Protein AF-A0A7J2I4Y6-F1 (afdb_monomer)

Solvent-accessible surface area (backbone atoms only — not comparable to full-atom values): 5115 Å² total; per-residue (Å²): 132,60,70,68,55,53,54,50,52,51,54,52,38,56,51,42,45,75,71,65,34,72,42,65,44,83,43,50,32,88,75,59,84,79,59,66,62,57,59,50,40,44,70,76,69,38,100,62,53,72,76,50,78,75,26,74,85,68,33,78,50,58,68,53,49,49,55,59,40,66,77,44,70,62,42,81,48,74,42,64,85,89,120

Radius of gyration: 16.35 Å; Cα contacts (8 Å, |Δi|>4): 75; chains: 1; bounding box: 33×32×35 Å

Sequence (83 aa):
MDERLKRLVSKLSSHALSRGASSAKLIRTEDVTVGHWVRLKCMYGCDDYGKYFTCPPYTPTPEQTRKILDEYRHAMLFEFRDI

pLDDT: mean 94.98, std 4.88, range [64.25, 98.12]

Foldseek 3Di:
DDPVVVVVQVVVQVVLVVVQFPGKDKDFLVVDDLDQVVLVCLCPVDPCAPVDCCHPPNNDHSVRVNVVSVVDTIDMDTHHDPD

Mean predicted aligned error: 3.85 Å

Secondary structure (DSSP, 8-state):
--HHHHHHHHHHHHHHHHTT-SEEEEEEGGGS---HHHHHHHHHS-TTTTSSTTSTTTSPPHHHHHHHHHT-SEEEEEE-S--

Structure (mmCIF, N/CA/C/O backbone):
data_AF-A0A7J2I4Y6-F1
#
_entry.id   AF-A0A7J2I4Y6-F1
#
loop_
_atom_site.group_PDB
_atom_site.id
_atom_site.type_symbol
_atom_site.label_atom_id
_atom_site.label_alt_id
_atom_site.label_comp_id
_atom_site.label_asym_id
_atom_site.label_entity_id
_atom_site.label_seq_id
_atom_site.pdbx_PDB_ins_code
_atom_site.Cartn_x
_atom_site.Cartn_y
_atom_site.Cartn_z
_atom_site.occupancy
_atom_site.B_iso_or_equiv
_atom_site.auth_seq_id
_atom_site.auth_comp_id
_atom_site.auth_asym_id
_atom_site.auth_atom_id
_atom_site.pdbx_PDB_model_num
ATOM 1 N N . MET A 1 1 ? -14.475 -16.090 9.382 1.00 71.44 1 MET A N 1
ATOM 2 C CA . MET A 1 1 ? -13.347 -15.198 9.737 1.00 71.44 1 MET A CA 1
ATOM 3 C C . MET A 1 1 ? -12.875 -15.570 11.134 1.00 71.44 1 MET A C 1
ATOM 5 O O . MET A 1 1 ? -13.717 -15.597 12.022 1.00 71.44 1 MET A O 1
ATOM 9 N N . ASP A 1 2 ? -11.594 -15.924 11.286 1.00 88.81 2 ASP A N 1
ATOM 10 C CA . ASP A 1 2 ? -10.972 -16.390 12.542 1.00 88.81 2 ASP A CA 1
ATOM 11 C C . ASP A 1 2 ? -11.165 -15.373 13.685 1.00 88.81 2 ASP A C 1
ATOM 13 O O . ASP A 1 2 ? -10.973 -14.169 13.501 1.00 88.81 2 ASP A O 1
ATOM 17 N N . GLU A 1 3 ? -11.546 -15.857 14.865 1.00 92.56 3 GLU A N 1
ATOM 18 C CA . GLU A 1 3 ? -11.788 -15.047 16.061 1.00 92.56 3 GLU A CA 1
ATOM 19 C C . GLU A 1 3 ? -10.518 -14.322 16.534 1.00 92.56 3 GLU A C 1
ATOM 21 O O . GLU A 1 3 ? -10.562 -13.164 16.965 1.00 92.56 3 GLU A O 1
ATOM 26 N N . ARG A 1 4 ? -9.346 -14.946 16.356 1.00 94.31 4 ARG A N 1
ATOM 27 C CA . ARG A 1 4 ? -8.052 -14.307 16.629 1.00 94.31 4 ARG A CA 1
ATOM 28 C C . ARG A 1 4 ? -7.812 -13.117 15.703 1.00 94.31 4 ARG A C 1
ATOM 30 O O . ARG A 1 4 ? -7.333 -12.078 16.166 1.00 94.31 4 ARG A O 1
ATOM 37 N N . LEU A 1 5 ? -8.144 -13.262 14.419 1.00 93.69 5 LEU A N 1
ATOM 38 C CA . LEU A 1 5 ? -7.982 -12.203 13.424 1.00 93.69 5 LEU A CA 1
ATOM 39 C C . LEU A 1 5 ? -8.891 -11.015 13.747 1.00 93.69 5 LEU A C 1
ATOM 41 O O . LEU A 1 5 ? -8.410 -9.886 13.760 1.00 93.69 5 LEU A O 1
ATOM 45 N N . LYS A 1 6 ? -10.162 -11.253 14.098 1.00 95.62 6 LYS A N 1
ATOM 46 C CA . LYS A 1 6 ? -11.086 -10.178 14.508 1.00 95.62 6 LYS A CA 1
ATOM 47 C C . LYS A 1 6 ? -10.532 -9.364 15.676 1.00 95.62 6 LYS A C 1
ATOM 49 O O . LYS A 1 6 ? -10.515 -8.135 15.620 1.00 95.62 6 LYS A O 1
ATOM 54 N N . ARG A 1 7 ? -10.023 -10.042 16.711 1.00 97.31 7 ARG A N 1
ATOM 55 C CA . ARG A 1 7 ? -9.415 -9.383 17.877 1.00 97.31 7 ARG A CA 1
ATOM 56 C C . ARG A 1 7 ? -8.196 -8.546 17.491 1.00 97.31 7 ARG A C 1
ATOM 58 O O . ARG A 1 7 ? -8.044 -7.428 17.978 1.00 97.31 7 ARG A O 1
ATOM 65 N N . LEU A 1 8 ? -7.330 -9.073 16.624 1.00 96.50 8 LEU A N 1
ATOM 66 C CA . LEU A 1 8 ? -6.148 -8.351 16.148 1.00 96.50 8 LEU A CA 1
ATOM 67 C C . LEU A 1 8 ? -6.540 -7.100 15.354 1.00 96.50 8 LEU A C 1
ATOM 69 O O . LEU A 1 8 ? -6.016 -6.023 15.621 1.00 96.50 8 LEU A O 1
ATOM 73 N N . VAL A 1 9 ? -7.490 -7.234 14.428 1.00 97.19 9 VAL A N 1
ATOM 74 C CA . VAL A 1 9 ? -7.990 -6.131 13.597 1.00 97.19 9 VAL A CA 1
ATOM 75 C C . VAL A 1 9 ? -8.618 -5.045 14.455 1.00 97.19 9 VAL A C 1
ATOM 77 O O . VAL A 1 9 ? -8.302 -3.874 14.263 1.00 97.19 9 VAL A O 1
ATOM 80 N N . SER A 1 1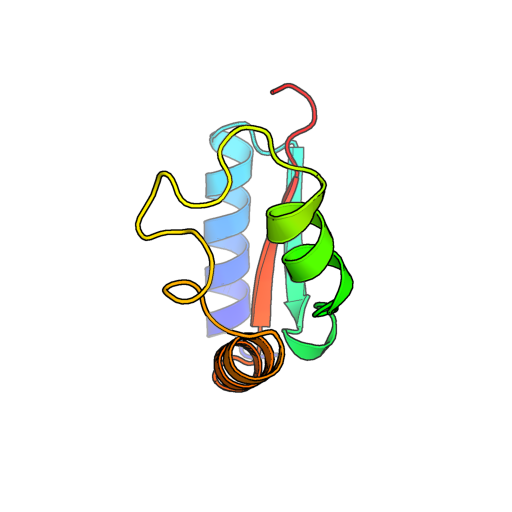0 ? -9.440 -5.414 15.441 1.00 97.69 10 SER A N 1
ATOM 81 C CA . SER A 1 10 ? -10.012 -4.459 16.393 1.00 97.69 10 SER A CA 1
ATOM 82 C C . SER A 1 10 ? -8.914 -3.699 17.144 1.00 97.69 10 SER A C 1
ATOM 84 O O . SER A 1 10 ? -8.905 -2.470 17.127 1.00 97.69 10 SER A O 1
ATOM 86 N N . LYS A 1 11 ? -7.924 -4.411 17.702 1.00 98.06 11 LYS A N 1
ATOM 87 C CA . LYS A 1 11 ? -6.803 -3.795 18.427 1.00 98.06 11 LYS A CA 1
ATOM 88 C C . LYS A 1 11 ? -5.994 -2.833 17.550 1.00 98.06 11 LYS A C 1
ATOM 90 O O . LYS A 1 11 ? -5.684 -1.728 17.990 1.00 98.06 11 LYS A O 1
ATOM 95 N N . LEU A 1 12 ? -5.644 -3.244 16.329 1.00 97.75 12 LEU A N 1
ATOM 96 C CA . LEU A 1 12 ? -4.878 -2.417 15.390 1.00 97.75 12 LEU A CA 1
ATOM 97 C C . LEU A 1 12 ? -5.676 -1.194 14.934 1.00 97.75 12 LEU A C 1
ATOM 99 O O . LEU A 1 12 ? -5.122 -0.100 14.875 1.00 97.75 12 LEU A O 1
ATOM 103 N N . SER A 1 13 ? -6.973 -1.363 14.671 1.00 97.75 13 SER A N 1
ATOM 104 C CA . SER A 1 13 ? -7.857 -0.266 14.266 1.00 97.75 13 SER A CA 1
ATOM 105 C C . SER A 1 13 ? -7.976 0.776 15.373 1.00 97.75 13 SER A C 1
ATOM 107 O O . SER A 1 13 ? -7.720 1.949 15.127 1.00 97.75 13 SER A O 1
ATOM 109 N N . SER A 1 14 ? -8.268 0.361 16.612 1.00 98.06 14 SER A N 1
ATOM 110 C CA . SER A 1 14 ? -8.332 1.284 17.752 1.00 98.06 14 SER A CA 1
ATOM 111 C C . SER A 1 14 ? -7.006 2.013 17.972 1.00 98.06 14 SER A C 1
ATOM 113 O O . SER A 1 14 ? -7.003 3.214 18.233 1.00 98.06 14 SER A O 1
ATOM 115 N N . HIS A 1 15 ? -5.877 1.312 17.825 1.00 97.94 15 HIS A N 1
ATOM 116 C CA . HIS A 1 15 ? -4.563 1.934 17.957 1.00 97.94 15 HIS A CA 1
ATOM 117 C C . HIS A 1 15 ? -4.309 2.984 16.869 1.00 97.94 15 HIS A C 1
ATOM 119 O O . HIS A 1 15 ? -3.917 4.102 17.194 1.00 97.94 15 HIS A O 1
ATOM 125 N N . ALA A 1 16 ? -4.574 2.661 15.602 1.00 97.06 16 ALA A N 1
ATOM 126 C CA . ALA A 1 16 ? -4.382 3.589 14.490 1.00 97.06 16 ALA A CA 1
ATOM 127 C C . ALA A 1 16 ? -5.273 4.834 14.619 1.00 97.06 16 ALA A C 1
ATOM 129 O O . ALA A 1 16 ? -4.774 5.952 14.504 1.00 97.06 16 ALA A O 1
ATOM 130 N N . LEU A 1 17 ? -6.558 4.652 14.945 1.00 96.50 17 LEU A N 1
ATOM 131 C CA . LEU A 1 17 ? -7.498 5.759 15.154 1.00 96.50 17 LEU A CA 1
ATOM 132 C C . LEU A 1 17 ? -7.045 6.666 16.309 1.00 96.50 17 LEU A C 1
ATOM 134 O O . LEU A 1 17 ? -7.043 7.885 16.174 1.00 96.50 17 LEU A O 1
ATOM 138 N N . SER A 1 18 ? -6.554 6.092 17.416 1.00 97.31 18 SER A N 1
ATOM 139 C CA . SER A 1 18 ? -6.007 6.880 18.536 1.00 97.31 18 SER A CA 1
ATOM 140 C C . SER A 1 18 ? -4.739 7.674 18.186 1.00 97.31 18 SER A C 1
ATOM 142 O O . SER A 1 18 ? -4.341 8.560 18.938 1.00 97.31 18 SER A O 1
ATOM 144 N N . ARG A 1 19 ? -4.087 7.346 17.065 1.00 95.88 19 ARG A N 1
ATOM 145 C CA . ARG A 1 1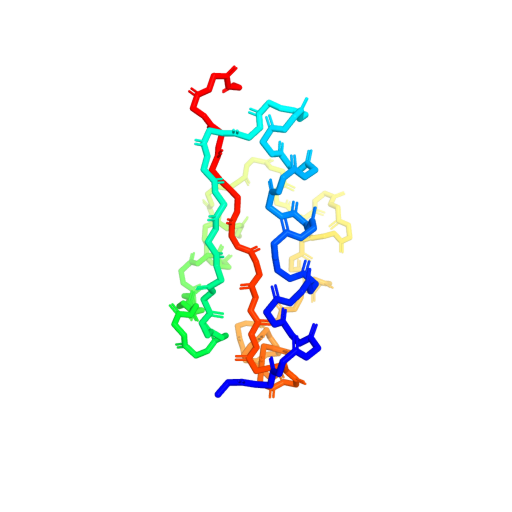9 ? -2.846 7.965 16.576 1.00 95.88 19 ARG A CA 1
ATOM 146 C C . ARG A 1 19 ? -3.073 8.887 15.375 1.00 95.88 19 ARG A C 1
ATOM 148 O O . ARG A 1 19 ? -2.099 9.292 14.751 1.00 95.88 19 ARG A O 1
ATOM 155 N N . GLY A 1 20 ? -4.326 9.222 15.064 1.00 95.50 20 GLY A N 1
ATOM 156 C CA . GLY A 1 20 ? -4.667 10.191 14.021 1.00 95.50 20 GLY A CA 1
ATOM 157 C C . GLY A 1 20 ? -5.066 9.588 12.675 1.00 95.50 20 GLY A C 1
ATOM 158 O O . GLY A 1 20 ? -5.265 10.339 11.727 1.00 95.50 20 GLY A O 1
ATOM 159 N N . ALA A 1 21 ? -5.219 8.263 12.563 1.00 96.69 21 ALA A N 1
ATOM 160 C CA . ALA A 1 21 ? -5.870 7.698 11.382 1.00 96.69 21 ALA A CA 1
ATOM 161 C C . ALA 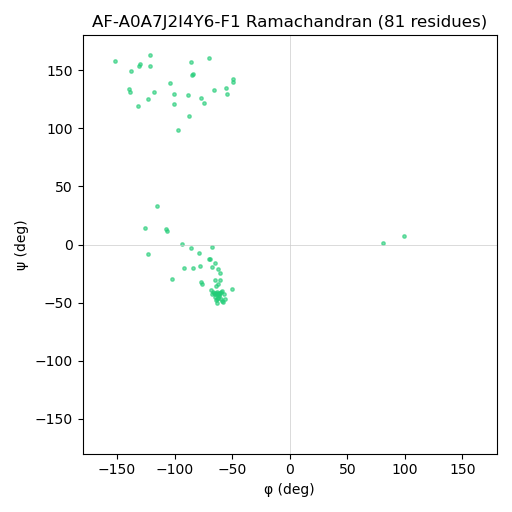A 1 21 ? -7.342 8.136 11.345 1.00 96.69 21 ALA A C 1
ATOM 163 O O . ALA A 1 21 ? -8.055 8.025 12.342 1.00 96.69 21 ALA A O 1
ATOM 164 N N . SER A 1 22 ? -7.808 8.594 10.187 1.00 97.12 22 SER A N 1
ATOM 165 C CA . SER A 1 22 ? -9.209 8.959 9.956 1.00 97.12 22 SER A CA 1
ATOM 166 C C . SER A 1 22 ? -10.082 7.720 9.754 1.00 97.12 22 SER A C 1
ATOM 168 O O . SER A 1 22 ? -11.254 7.711 10.129 1.00 97.12 22 SER A O 1
ATOM 170 N N . SER A 1 23 ? -9.523 6.657 9.166 1.00 97.06 23 SER A N 1
ATOM 171 C CA . SER A 1 23 ? -10.201 5.366 9.040 1.00 97.06 23 SER A CA 1
ATOM 172 C C . SER A 1 23 ? -9.215 4.194 8.998 1.00 97.06 23 SER A C 1
ATOM 174 O O . SER A 1 23 ? -8.032 4.352 8.692 1.00 97.06 23 SER A O 1
ATOM 176 N N . ALA A 1 24 ? -9.705 3.002 9.346 1.00 97.62 24 ALA A N 1
ATOM 177 C CA . ALA A 1 24 ? -8.956 1.751 9.300 1.00 97.62 24 ALA A CA 1
ATOM 178 C C . ALA A 1 24 ? -9.857 0.638 8.752 1.00 97.62 24 ALA A C 1
ATOM 180 O O . ALA A 1 24 ? -10.986 0.466 9.219 1.00 97.62 24 ALA A O 1
ATOM 181 N N . LYS A 1 25 ? -9.371 -0.130 7.774 1.00 97.12 25 LYS A N 1
ATOM 182 C CA . LYS A 1 25 ? -10.142 -1.199 7.131 1.00 97.12 25 LYS A CA 1
ATOM 183 C C . LYS A 1 25 ? -9.283 -2.430 6.869 1.00 97.12 25 LYS A C 1
ATOM 185 O O . LYS A 1 25 ? -8.189 -2.330 6.325 1.00 97.12 25 LYS A O 1
ATOM 190 N N . LEU A 1 26 ? -9.817 -3.603 7.204 1.00 97.31 26 LEU A N 1
ATOM 191 C CA . LEU A 1 26 ? -9.279 -4.873 6.724 1.00 97.31 26 LEU A CA 1
ATOM 192 C C . LEU A 1 26 ? -9.725 -5.084 5.272 1.00 97.31 26 LEU A C 1
ATOM 194 O O . LEU A 1 26 ? -10.923 -5.050 4.984 1.00 97.31 26 LEU A O 1
ATOM 198 N N . ILE A 1 27 ? -8.775 -5.329 4.378 1.00 97.31 27 ILE A N 1
ATOM 199 C CA . ILE A 1 27 ? -9.015 -5.676 2.972 1.00 97.31 27 ILE A CA 1
ATOM 200 C C . ILE A 1 27 ? -8.391 -7.036 2.659 1.00 97.31 27 ILE A C 1
ATOM 202 O O . ILE A 1 27 ? -7.532 -7.516 3.411 1.00 97.31 27 ILE A O 1
ATOM 206 N N . ARG A 1 28 ? -8.796 -7.666 1.555 1.00 97.19 28 ARG A N 1
ATOM 207 C CA . ARG A 1 28 ? -8.051 -8.810 1.025 1.00 97.19 28 ARG A CA 1
ATOM 208 C C . ARG A 1 28 ? -6.912 -8.284 0.165 1.00 97.19 28 ARG A C 1
ATOM 210 O O . ARG A 1 28 ? -7.027 -7.240 -0.468 1.00 97.19 28 ARG A O 1
ATOM 217 N N . THR A 1 29 ? -5.800 -8.998 0.156 1.00 97.75 29 THR A N 1
ATOM 218 C CA . THR A 1 29 ? -4.626 -8.638 -0.657 1.00 97.75 29 THR A CA 1
ATOM 219 C C . THR A 1 29 ? -4.924 -8.714 -2.151 1.00 97.75 29 THR A C 1
ATOM 221 O O . THR A 1 29 ? -4.419 -7.889 -2.901 1.00 97.75 29 THR A O 1
ATOM 224 N N . GLU A 1 30 ? -5.832 -9.603 -2.565 1.00 96.81 30 GLU A N 1
ATOM 225 C CA . GLU A 1 30 ? -6.348 -9.679 -3.941 1.00 96.81 30 GLU A CA 1
ATOM 226 C C . GLU A 1 30 ? -7.103 -8.415 -4.391 1.00 96.81 30 GLU A C 1
ATOM 228 O O . GLU A 1 30 ? -7.212 -8.162 -5.587 1.00 96.81 30 GLU A O 1
ATOM 233 N N . ASP A 1 31 ? -7.589 -7.592 -3.451 1.00 96.81 31 ASP A N 1
ATOM 234 C CA . ASP A 1 31 ? -8.247 -6.322 -3.773 1.00 96.81 31 ASP A CA 1
ATOM 235 C C . ASP A 1 31 ? -7.211 -5.213 -4.116 1.00 96.81 31 ASP A C 1
ATOM 237 O O . ASP A 1 31 ? -7.582 -4.116 -4.542 1.00 96.81 31 ASP A O 1
ATOM 241 N N . VAL A 1 32 ? -5.902 -5.466 -3.943 1.00 96.94 32 VAL A N 1
ATOM 242 C CA . VAL A 1 32 ? -4.816 -4.511 -4.227 1.00 96.94 32 VAL A CA 1
ATOM 243 C C . VAL A 1 32 ? -4.384 -4.603 -5.692 1.00 96.94 32 VAL A C 1
ATOM 245 O O . VAL A 1 32 ? -3.737 -5.554 -6.126 1.00 96.94 32 VAL A O 1
ATOM 248 N N . THR A 1 33 ? -4.681 -3.560 -6.470 1.00 96.31 33 THR A N 1
ATOM 249 C CA . THR A 1 33 ? -4.266 -3.491 -7.881 1.00 96.31 33 THR A CA 1
ATOM 250 C C . THR A 1 33 ? -2.772 -3.183 -8.019 1.00 96.31 33 THR A C 1
ATOM 252 O O . THR A 1 33 ? -2.313 -2.110 -7.629 1.00 96.31 33 THR A O 1
ATOM 255 N N . VAL A 1 34 ? -2.023 -4.068 -8.684 1.00 96.88 34 VAL A N 1
ATOM 256 C CA . VAL A 1 34 ? -0.624 -3.817 -9.076 1.00 96.88 34 VAL A CA 1
ATOM 257 C C . VAL A 1 34 ? -0.553 -3.332 -10.526 1.00 96.88 34 VAL A C 1
ATOM 259 O O . VAL A 1 34 ? -0.597 -4.124 -11.475 1.00 96.88 34 VAL A O 1
ATOM 262 N N . GLY A 1 35 ? -0.445 -2.013 -10.699 1.00 95.62 35 GLY A N 1
ATOM 263 C CA . GLY A 1 35 ? -0.390 -1.358 -12.007 1.00 95.62 35 GLY A CA 1
ATOM 264 C C . GLY A 1 35 ? 1.028 -1.239 -12.575 1.00 95.62 35 GLY A C 1
ATOM 265 O O . GLY A 1 35 ? 1.913 -0.672 -11.939 1.00 95.62 35 GLY A O 1
ATOM 266 N N . HIS A 1 36 ? 1.233 -1.675 -13.822 1.00 93.62 36 HIS A N 1
ATOM 267 C CA . HIS A 1 36 ? 2.513 -1.498 -14.531 1.00 93.62 36 HIS A CA 1
ATOM 268 C C . HIS A 1 36 ? 2.892 -0.021 -14.713 1.00 93.62 36 HIS A C 1
ATOM 270 O O . HIS A 1 36 ? 4.072 0.334 -14.694 1.00 93.62 36 HIS A O 1
ATOM 276 N N . TRP A 1 37 ? 1.886 0.850 -14.833 1.00 94.50 37 TRP A N 1
ATOM 277 C CA . TRP A 1 37 ? 2.070 2.289 -14.997 1.00 94.50 37 TRP A CA 1
ATOM 278 C C . TRP A 1 37 ? 2.805 2.940 -13.818 1.00 94.50 37 TRP A C 1
ATOM 280 O O . TRP A 1 37 ? 3.457 3.958 -14.017 1.00 94.50 37 TRP A O 1
ATOM 290 N N . VAL A 1 38 ? 2.771 2.355 -12.612 1.00 93.75 38 VAL A N 1
ATOM 291 C CA . VAL A 1 38 ? 3.483 2.895 -11.437 1.00 93.75 38 VAL A CA 1
ATOM 292 C C . VAL A 1 38 ? 4.993 2.898 -11.679 1.00 93.75 38 VAL A C 1
ATOM 294 O O . VAL A 1 38 ? 5.672 3.882 -11.385 1.00 93.75 38 VAL A O 1
ATOM 297 N N . ARG A 1 39 ? 5.520 1.830 -12.292 1.00 93.19 39 ARG A N 1
ATOM 298 C CA . ARG A 1 39 ? 6.938 1.756 -12.659 1.00 93.19 39 ARG A CA 1
ATOM 299 C C . ARG A 1 39 ? 7.276 2.749 -13.772 1.00 93.19 39 ARG A C 1
ATOM 301 O O . ARG A 1 39 ? 8.308 3.404 -13.685 1.00 93.19 39 ARG A O 1
ATOM 308 N N . LEU A 1 40 ? 6.386 2.925 -14.754 1.00 93.75 40 LEU A N 1
ATOM 309 C CA . LEU A 1 40 ? 6.547 3.942 -15.803 1.00 93.75 40 LEU A CA 1
ATOM 310 C C . LEU A 1 40 ? 6.559 5.362 -15.221 1.00 93.75 40 LEU A C 1
ATOM 312 O O . LEU A 1 40 ? 7.417 6.158 -15.584 1.00 93.75 40 LEU A O 1
ATOM 316 N N . LYS A 1 41 ? 5.671 5.664 -14.265 1.00 93.81 41 LYS A N 1
ATOM 317 C CA . LYS A 1 41 ? 5.658 6.946 -13.548 1.00 93.81 41 LYS A CA 1
ATOM 318 C C . LYS A 1 41 ? 6.977 7.188 -12.815 1.00 93.81 41 LYS A C 1
ATOM 320 O O . LYS A 1 41 ? 7.480 8.302 -12.849 1.00 93.81 41 LYS A O 1
ATOM 325 N N . CYS A 1 42 ? 7.558 6.165 -12.187 1.00 93.00 42 CYS A N 1
ATOM 326 C CA . CYS A 1 42 ? 8.869 6.290 -11.547 1.00 93.00 42 CYS A CA 1
ATOM 327 C C . CYS A 1 42 ? 9.994 6.549 -12.563 1.00 93.00 42 CYS A C 1
ATOM 329 O O . CYS A 1 42 ? 10.850 7.380 -12.299 1.00 93.00 42 CYS A O 1
ATOM 331 N N . MET A 1 43 ? 9.988 5.874 -13.717 1.00 94.00 43 MET A N 1
ATOM 332 C CA . MET A 1 43 ? 11.051 6.000 -14.725 1.00 94.00 43 MET A CA 1
ATOM 333 C C . MET A 1 43 ? 10.986 7.292 -15.546 1.00 94.00 43 MET A C 1
ATOM 335 O O . MET A 1 43 ? 12.023 7.810 -15.943 1.00 94.00 43 MET A O 1
ATOM 339 N N . TYR A 1 44 ? 9.780 7.792 -15.823 1.00 94.75 44 TYR A N 1
ATOM 340 C CA . TYR A 1 44 ? 9.564 8.881 -16.783 1.00 94.75 44 TYR A CA 1
ATOM 341 C C . TYR A 1 44 ? 8.841 10.102 -16.201 1.00 94.75 44 TYR A C 1
ATOM 343 O O . TYR A 1 44 ? 8.723 11.112 -16.884 1.00 94.75 44 TYR A O 1
ATOM 351 N N . GLY A 1 45 ? 8.331 10.018 -14.970 1.00 93.50 45 GLY A N 1
ATOM 352 C CA . GLY A 1 45 ? 7.574 11.090 -14.311 1.00 93.50 45 GLY A CA 1
ATOM 353 C C . GLY A 1 45 ? 8.125 11.501 -12.946 1.00 93.50 45 GLY A C 1
ATOM 354 O O . GLY A 1 45 ? 7.406 12.139 -12.182 1.00 93.50 45 GLY A O 1
ATOM 355 N N . CYS A 1 46 ? 9.352 11.098 -12.607 1.00 95.50 46 CYS A N 1
ATOM 356 C CA . CYS A 1 46 ? 10.023 11.454 -11.359 1.00 95.50 46 CYS A CA 1
ATOM 357 C C . CYS A 1 46 ? 11.364 12.132 -11.655 1.00 95.50 46 CYS A C 1
ATOM 359 O O . CYS A 1 46 ? 12.223 11.539 -12.308 1.00 95.50 46 CYS A O 1
ATOM 361 N N . ASP A 1 47 ? 11.564 13.329 -11.105 1.00 96.19 47 ASP A N 1
ATOM 362 C CA . ASP A 1 47 ? 12.790 14.130 -11.272 1.00 96.19 47 ASP A CA 1
ATOM 363 C C . ASP A 1 47 ? 14.022 13.521 -10.568 1.00 96.19 47 ASP A C 1
ATOM 365 O O . ASP A 1 47 ? 15.169 13.920 -10.799 1.00 96.19 47 ASP A O 1
ATOM 369 N N . ASP A 1 48 ? 13.789 12.526 -9.710 1.00 95.81 48 ASP A N 1
ATOM 370 C CA . ASP A 1 48 ? 14.804 11.800 -8.948 1.00 95.81 48 ASP A CA 1
ATOM 371 C C . ASP A 1 48 ? 15.039 10.369 -9.448 1.00 95.81 48 ASP A C 1
ATOM 373 O O . ASP A 1 48 ? 15.690 9.565 -8.772 1.00 95.81 48 ASP A O 1
ATOM 377 N N . TYR A 1 49 ? 14.529 10.026 -10.635 1.00 95.56 49 TYR A N 1
ATOM 378 C CA . TYR A 1 49 ? 14.741 8.702 -11.208 1.00 95.5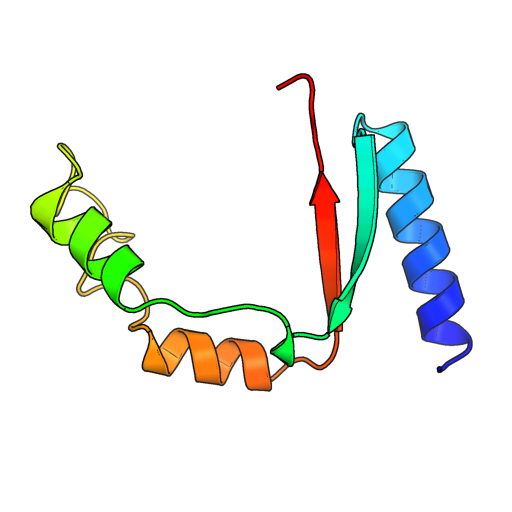6 49 TYR A CA 1
ATOM 379 C C . TYR A 1 49 ? 16.236 8.346 -11.286 1.00 95.56 49 TYR A C 1
ATOM 381 O O . TYR A 1 49 ? 17.059 9.110 -11.789 1.00 95.56 49 TYR A O 1
ATOM 389 N N . GLY A 1 50 ? 16.587 7.160 -10.776 1.00 95.38 50 GLY A N 1
ATOM 390 C CA . GLY A 1 50 ? 17.953 6.632 -10.790 1.00 95.38 50 GLY A CA 1
ATOM 391 C C . GLY A 1 50 ? 18.870 7.160 -9.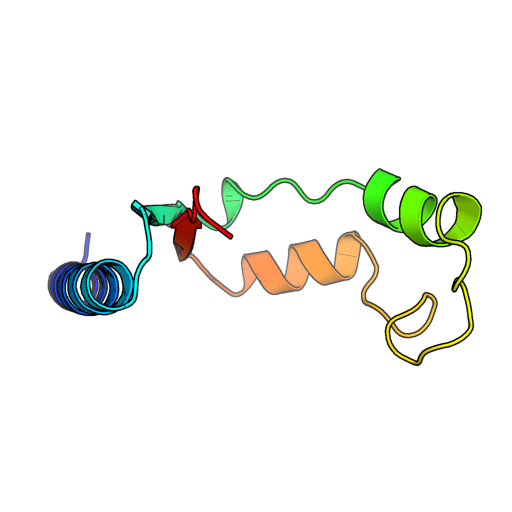682 1.00 95.38 50 GLY A C 1
ATOM 392 O O . GLY A 1 50 ? 20.025 6.744 -9.628 1.00 95.38 50 GLY A O 1
ATOM 393 N N . LYS A 1 51 ? 18.389 8.028 -8.777 1.00 95.88 51 LYS A N 1
ATOM 394 C CA . LYS A 1 51 ? 19.208 8.586 -7.681 1.00 95.88 51 LYS A CA 1
ATOM 395 C C . LYS A 1 51 ? 19.294 7.688 -6.441 1.00 95.88 51 LYS A C 1
ATOM 397 O O . LYS A 1 51 ? 20.215 7.849 -5.644 1.00 95.88 51 LYS A O 1
ATOM 402 N N . TYR A 1 52 ? 18.362 6.747 -6.269 1.00 94.06 52 TYR A N 1
ATOM 403 C CA . TYR A 1 52 ? 18.241 5.927 -5.058 1.00 94.06 52 TYR A CA 1
ATOM 404 C C . TYR A 1 52 ? 18.150 4.426 -5.361 1.00 94.06 52 TYR A C 1
ATOM 406 O O . TYR A 1 52 ? 17.629 4.014 -6.396 1.00 94.06 52 TYR A O 1
ATOM 414 N N . PHE A 1 53 ? 18.547 3.587 -4.396 1.00 93.62 53 PHE A N 1
ATOM 415 C CA . PHE A 1 53 ? 18.361 2.125 -4.454 1.00 93.62 53 PHE A CA 1
ATOM 416 C C . PHE A 1 53 ? 16.892 1.677 -4.365 1.00 93.62 53 PHE A C 1
ATOM 418 O O . PHE A 1 53 ? 16.594 0.490 -4.450 1.00 93.62 53 PHE A O 1
ATOM 425 N N . THR A 1 54 ? 15.959 2.614 -4.212 1.00 92.00 54 THR A N 1
ATOM 426 C CA . THR A 1 54 ? 14.515 2.376 -4.319 1.00 92.00 54 THR A CA 1
ATOM 427 C C . THR A 1 54 ? 13.972 2.638 -5.728 1.00 92.00 54 THR A C 1
ATOM 429 O O . THR A 1 54 ? 12.778 2.452 -5.966 1.00 92.00 54 THR A O 1
ATOM 432 N N . CYS A 1 55 ? 14.820 3.028 -6.685 1.00 94.50 55 CYS A N 1
ATOM 433 C CA . CYS A 1 55 ? 14.461 3.133 -8.097 1.00 94.50 55 CYS A CA 1
ATOM 434 C C . CYS A 1 55 ? 14.616 1.781 -8.822 1.00 94.50 55 CYS A C 1
ATOM 436 O O . CYS A 1 55 ? 15.403 0.926 -8.407 1.00 94.50 55 CYS A O 1
ATOM 438 N N . PRO A 1 56 ? 13.915 1.564 -9.949 1.00 93.88 56 PRO A N 1
ATOM 439 C CA . PRO A 1 56 ? 14.295 0.544 -10.924 1.00 93.88 56 PRO A CA 1
ATOM 440 C C . PRO A 1 56 ? 15.789 0.647 -11.302 1.00 93.88 56 PRO A C 1
ATOM 442 O O . PRO A 1 56 ? 16.273 1.764 -11.477 1.00 93.88 56 PRO A O 1
ATOM 445 N N . PRO A 1 57 ? 16.517 -0.479 -11.451 1.00 92.38 57 PRO A N 1
ATOM 446 C CA . PRO A 1 57 ? 16.043 -1.865 -11.392 1.00 92.38 57 PRO A CA 1
ATOM 447 C C . PRO A 1 57 ? 15.969 -2.470 -9.979 1.00 92.38 57 PRO A C 1
ATOM 449 O O . PRO A 1 57 ? 15.518 -3.603 -9.849 1.00 92.38 57 PRO A O 1
ATOM 452 N N . TYR A 1 58 ? 16.379 -1.744 -8.940 1.00 94.31 58 TYR A N 1
ATOM 453 C CA . TYR A 1 58 ? 16.527 -2.264 -7.575 1.00 94.31 58 TYR A CA 1
ATOM 454 C C . TYR A 1 58 ? 15.207 -2.404 -6.802 1.00 94.31 58 TYR A C 1
ATOM 456 O O . TYR A 1 58 ? 15.130 -3.153 -5.833 1.00 94.31 58 TYR A O 1
ATOM 464 N N . THR A 1 59 ? 14.149 -1.725 -7.249 1.00 93.50 59 THR A N 1
ATOM 465 C CA . THR A 1 59 ? 12.785 -1.923 -6.737 1.00 93.50 59 THR A CA 1
ATOM 466 C C . THR A 1 59 ? 12.075 -3.093 -7.436 1.00 93.50 59 THR A C 1
ATOM 468 O O . THR A 1 59 ? 12.276 -3.272 -8.651 1.00 93.50 59 THR A O 1
ATOM 471 N N . PRO A 1 60 ? 11.204 -3.852 -6.735 1.00 94.62 60 PRO A N 1
ATOM 472 C CA . PRO A 1 60 ? 10.453 -4.959 -7.321 1.00 94.62 60 PRO A CA 1
ATOM 473 C C . PRO A 1 60 ? 9.735 -4.597 -8.630 1.00 94.62 60 PRO A C 1
ATOM 475 O O . PRO A 1 60 ? 9.214 -3.490 -8.807 1.00 94.62 60 PRO A O 1
ATOM 478 N N . THR A 1 61 ? 9.708 -5.531 -9.580 1.00 95.50 61 THR A N 1
ATOM 479 C CA . THR A 1 61 ? 8.840 -5.425 -10.760 1.00 95.50 61 THR A CA 1
ATOM 480 C C . THR A 1 61 ? 7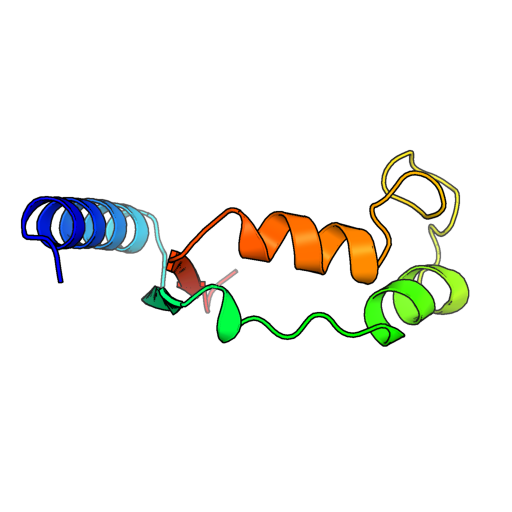.374 -5.610 -10.357 1.00 95.50 61 THR A C 1
ATOM 482 O O . THR A 1 61 ? 7.101 -6.211 -9.316 1.00 95.50 61 THR A O 1
ATOM 485 N N . PRO A 1 62 ? 6.407 -5.163 -11.181 1.00 96.00 62 PRO A N 1
ATOM 486 C CA . PRO A 1 62 ? 4.992 -5.445 -10.942 1.00 96.00 62 PRO A CA 1
ATOM 487 C C . PRO A 1 62 ? 4.703 -6.936 -10.694 1.00 96.00 62 PRO A C 1
ATOM 489 O O . PRO A 1 62 ? 3.915 -7.280 -9.820 1.00 96.00 62 PRO A O 1
ATOM 492 N N . GLU A 1 63 ? 5.375 -7.841 -11.404 1.00 96.31 63 GLU A N 1
ATOM 493 C CA . GLU A 1 63 ? 5.234 -9.293 -11.234 1.00 96.31 63 GLU A CA 1
ATOM 494 C C . GLU A 1 63 ? 5.764 -9.758 -9.879 1.00 96.31 63 GLU A C 1
ATOM 496 O O . GLU A 1 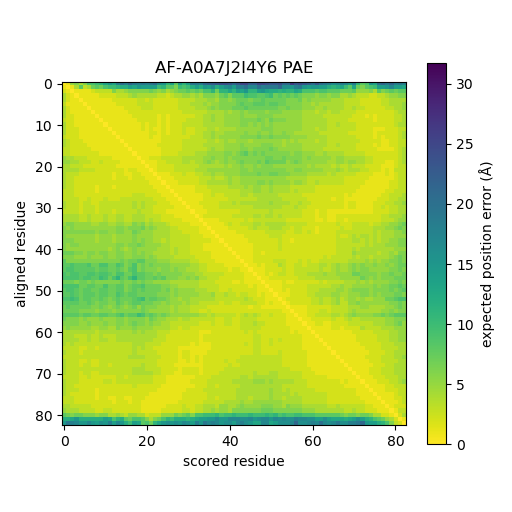63 ? 5.127 -10.578 -9.221 1.00 96.31 63 GLU A O 1
ATOM 501 N N . GLN A 1 64 ? 6.914 -9.235 -9.448 1.00 97.06 64 GLN A N 1
ATOM 502 C CA . GLN A 1 64 ? 7.466 -9.530 -8.126 1.00 97.06 64 GLN A CA 1
ATOM 503 C C . GLN A 1 64 ? 6.549 -8.996 -7.020 1.00 97.06 64 GLN A C 1
ATOM 505 O O . GLN A 1 64 ? 6.276 -9.715 -6.066 1.00 97.06 64 GLN A O 1
ATOM 510 N N . THR A 1 65 ? 6.006 -7.783 -7.169 1.00 96.69 65 THR A N 1
ATOM 511 C CA . THR A 1 65 ? 5.042 -7.215 -6.215 1.00 96.69 65 THR A CA 1
ATOM 512 C C . THR A 1 65 ? 3.771 -8.055 -6.112 1.00 96.69 65 THR A C 1
ATOM 514 O O . THR A 1 65 ? 3.307 -8.281 -4.999 1.00 96.69 65 THR A O 1
ATOM 517 N N . ARG A 1 66 ? 3.224 -8.562 -7.229 1.00 97.31 66 ARG A N 1
ATOM 518 C CA . ARG A 1 66 ? 2.066 -9.478 -7.190 1.00 97.31 66 ARG A CA 1
ATOM 519 C C . ARG A 1 66 ? 2.375 -10.734 -6.382 1.00 97.31 66 ARG A C 1
ATOM 521 O O . ARG A 1 66 ? 1.633 -11.041 -5.462 1.00 97.31 66 ARG A O 1
ATOM 528 N N . LYS A 1 67 ? 3.518 -11.377 -6.645 1.00 97.94 67 LYS A N 1
ATOM 529 C CA . LYS A 1 67 ? 3.946 -12.566 -5.890 1.00 97.94 67 LYS A CA 1
ATOM 530 C C . LYS A 1 67 ? 4.053 -12.295 -4.390 1.00 97.94 67 LYS A C 1
ATOM 532 O O . LYS A 1 67 ? 3.586 -13.105 -3.607 1.00 97.94 67 LYS A O 1
ATOM 537 N N . ILE A 1 68 ? 4.613 -11.148 -4.001 1.00 97.38 68 ILE A N 1
ATOM 538 C CA . ILE A 1 68 ? 4.703 -10.751 -2.588 1.00 97.38 68 ILE A CA 1
ATOM 539 C C . ILE A 1 68 ? 3.305 -10.572 -1.982 1.00 97.38 68 ILE A C 1
ATOM 541 O O . ILE A 1 68 ? 3.066 -11.010 -0.864 1.00 97.38 68 ILE A O 1
ATOM 545 N N . LEU A 1 69 ? 2.364 -9.941 -2.693 1.00 97.69 69 LEU A N 1
ATOM 546 C CA . LEU A 1 69 ? 0.990 -9.789 -2.197 1.00 97.69 69 LEU A CA 1
ATOM 547 C C . LEU A 1 69 ? 0.274 -11.137 -2.044 1.00 97.69 69 LEU A C 1
ATOM 549 O O . LEU A 1 69 ? -0.477 -11.300 -1.082 1.00 97.69 69 LEU A O 1
ATOM 553 N N . ASP A 1 70 ? 0.546 -12.093 -2.936 1.00 97.12 70 ASP A N 1
ATOM 554 C CA . ASP A 1 70 ? -0.018 -13.448 -2.906 1.00 97.12 70 ASP A CA 1
ATOM 555 C C . ASP A 1 70 ? 0.477 -14.282 -1.704 1.00 97.12 70 ASP A C 1
ATOM 557 O O . ASP A 1 70 ? -0.181 -15.244 -1.305 1.00 97.12 70 ASP A O 1
ATOM 561 N N . GLU A 1 71 ? 1.598 -13.907 -1.072 1.00 98.12 71 GLU A N 1
ATOM 562 C CA . GLU A 1 71 ? 2.085 -14.532 0.173 1.00 98.12 71 GLU A CA 1
ATOM 563 C C . GL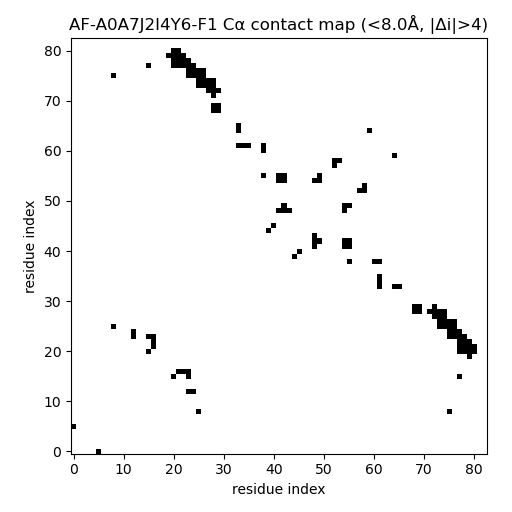U A 1 71 ? 1.208 -14.192 1.392 1.00 98.12 71 GLU A C 1
ATOM 565 O O . GLU A 1 71 ? 1.304 -14.828 2.447 1.00 98.12 71 GLU A O 1
ATOM 570 N N . TYR A 1 72 ? 0.317 -13.209 1.257 1.00 97.25 72 TYR A N 1
ATOM 571 C CA . TYR A 1 72 ? -0.581 -12.755 2.308 1.00 97.25 72 TYR A CA 1
ATOM 572 C C . TYR A 1 72 ? -2.038 -12.885 1.867 1.00 97.25 72 TYR A C 1
ATOM 574 O O . TYR A 1 72 ? -2.371 -12.816 0.692 1.00 97.25 72 TYR A O 1
ATOM 582 N N . ARG A 1 73 ? -2.946 -13.035 2.839 1.00 96.44 73 ARG A N 1
ATOM 583 C CA . ARG A 1 73 ? -4.397 -13.128 2.578 1.00 96.44 73 ARG A CA 1
ATOM 584 C C . ARG A 1 73 ? -5.160 -11.837 2.871 1.00 96.44 73 ARG A C 1
ATOM 586 O O . ARG A 1 73 ? -6.212 -11.584 2.293 1.00 96.44 73 ARG A O 1
ATOM 593 N N . HIS A 1 74 ? -4.668 -11.051 3.824 1.00 96.56 74 HIS A N 1
ATOM 594 C CA . HIS A 1 74 ? -5.329 -9.840 4.299 1.00 96.56 74 HIS A CA 1
ATOM 595 C C . HIS A 1 74 ? -4.311 -8.719 4.483 1.00 96.56 74 HIS A C 1
ATOM 597 O O . HIS A 1 74 ? -3.170 -8.981 4.861 1.00 96.56 74 HIS A O 1
ATOM 603 N N . ALA A 1 75 ? -4.757 -7.481 4.291 1.00 96.94 75 ALA A N 1
ATOM 604 C CA . ALA A 1 75 ? -3.997 -6.272 4.578 1.00 96.94 75 ALA A CA 1
ATOM 605 C C . ALA A 1 75 ? -4.844 -5.290 5.400 1.00 96.94 75 ALA A C 1
ATOM 607 O O . ALA A 1 75 ? -6.074 -5.305 5.338 1.00 96.94 75 ALA A O 1
ATOM 608 N N . MET A 1 76 ? -4.181 -4.436 6.181 1.00 97.31 76 MET A N 1
ATOM 609 C CA . MET A 1 76 ? -4.816 -3.319 6.881 1.00 97.31 76 MET A CA 1
ATOM 610 C C . MET A 1 76 ? -4.555 -2.035 6.096 1.00 97.31 76 MET A C 1
ATOM 612 O O . MET A 1 76 ? -3.401 -1.665 5.895 1.00 97.31 76 MET A O 1
ATOM 616 N N . LEU A 1 77 ? -5.621 -1.365 5.667 1.00 97.06 77 LEU A N 1
ATOM 617 C CA . LEU A 1 77 ? -5.572 -0.058 5.025 1.00 97.06 77 LEU A CA 1
ATOM 618 C C . LEU A 1 77 ? -5.928 1.021 6.047 1.00 97.06 77 LEU A C 1
ATOM 620 O O . LEU A 1 77 ? -6.956 0.919 6.717 1.00 97.06 77 LEU A O 1
ATOM 624 N N . PHE A 1 78 ? -5.093 2.050 6.135 1.00 97.06 78 PHE A N 1
ATOM 625 C CA . PHE A 1 78 ? -5.312 3.212 6.989 1.00 97.06 78 PHE A CA 1
ATOM 626 C C . PHE A 1 78 ? -5.423 4.460 6.121 1.00 97.06 78 PHE A C 1
ATOM 628 O O . PHE A 1 78 ? -4.589 4.684 5.245 1.00 97.06 78 PHE A O 1
ATOM 635 N N . GLU A 1 79 ? -6.456 5.256 6.360 1.00 96.44 79 GLU A N 1
ATOM 636 C CA . GLU A 1 79 ? -6.665 6.544 5.707 1.00 96.44 79 GLU A CA 1
ATOM 637 C C . GLU A 1 79 ? -6.311 7.655 6.687 1.00 96.44 79 GLU A C 1
ATOM 639 O O . GLU A 1 79 ? -6.696 7.598 7.857 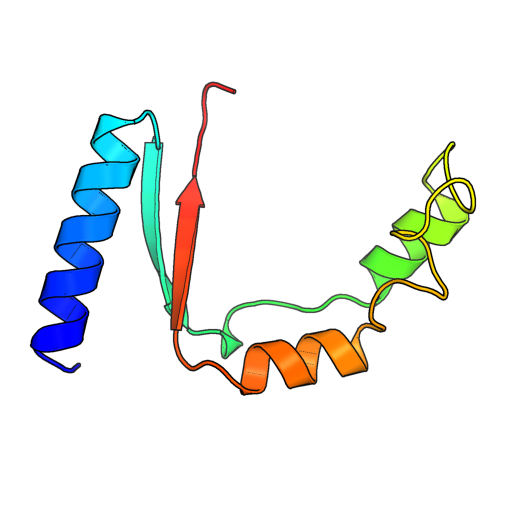1.00 96.44 79 GLU A O 1
ATOM 644 N N . PHE A 1 80 ? -5.643 8.688 6.191 1.00 96.19 80 PHE A N 1
ATOM 645 C CA . PHE A 1 80 ? -5.384 9.908 6.935 1.00 96.19 80 PHE A CA 1
ATOM 646 C C . PHE A 1 80 ? -5.764 11.092 6.047 1.00 96.19 80 PHE A C 1
ATOM 648 O O . PHE A 1 80 ? -5.230 11.224 4.948 1.00 96.19 80 PHE A O 1
ATOM 655 N N . ARG A 1 81 ? -6.730 11.902 6.485 1.00 91.88 81 ARG A N 1
ATOM 656 C CA . ARG A 1 81 ? -7.257 13.035 5.699 1.00 91.88 81 ARG A CA 1
ATOM 657 C C . ARG A 1 81 ? -6.551 14.357 5.974 1.00 91.88 81 ARG A C 1
ATOM 659 O O . ARG A 1 81 ? -6.613 15.245 5.136 1.00 91.88 81 ARG A O 1
ATOM 666 N N . ASP A 1 82 ? -5.880 14.453 7.116 1.00 82.38 82 ASP A N 1
ATOM 667 C CA . ASP A 1 82 ? -5.342 15.705 7.648 1.00 82.38 82 ASP A CA 1
ATOM 668 C C . ASP A 1 82 ? -3.796 15.701 7.714 1.00 82.38 82 ASP A C 1
ATOM 670 O O . ASP A 1 82 ? -3.221 16.264 8.646 1.00 82.38 82 ASP A O 1
ATOM 674 N N . ILE A 1 83 ? -3.122 15.027 6.764 1.00 64.25 83 ILE A N 1
ATOM 675 C CA . ILE A 1 83 ? -1.647 15.029 6.615 1.00 64.25 83 ILE A CA 1
ATOM 676 C C . ILE A 1 83 ? -1.243 15.816 5.372 1.00 64.25 83 ILE A C 1
ATOM 678 O O . ILE A 1 83 ? -1.882 15.594 4.319 1.00 64.25 83 ILE A O 1
#

Nearest PDB structures (foldseek):
  4p44-assembly1_A  TM=7.534E-01  e=4.276E+00  Homo sapiens
  4ngt-assembly1_A-2  TM=7.514E-01  e=5.256E+00  Homo sapiens